Protein AF-A0A6L2P7Q1-F1 (afdb_monomer_lite)

Secondary structure (DSSP, 8-state):
---HHHHHHHHHTTS-HHHHHHHHHHHHHH-HHHHHHHHHHTSHHHHHHHHHHHH-HHHHHHHHHHHHTT--HHHHHHHHHHHHT--PPPPPP----S-HHHHHHHHHHTTS-HHHHHHHHHHHHHH-HHHHHHHHHHTSHHHHHHHHHHHH-HHHHHHHHHHHT-

InterPro domains:
  IPR010629 Insect allergen-related [PF06757] (3-165)
  IPR010629 Insect allergen-related [PTHR21163] (2-165)

Structure (mmCIF, N/CA/C/O backbone):
data_AF-A0A6L2P7Q1-F1
#
_entry.id   AF-A0A6L2P7Q1-F1
#
loop_
_atom_site.group_PDB
_atom_site.id
_atom_site.type_symbol
_atom_site.label_atom_id
_atom_site.label_alt_id
_atom_site.label_comp_id
_atom_site.label_asym_id
_atom_site.label_entity_id
_atom_site.label_seq_id
_atom_site.pdbx_PDB_ins_code
_atom_site.Cartn_x
_atom_site.Cartn_y
_atom_site.Cartn_z
_atom_site.occupancy
_atom_site.B_iso_or_equiv
_atom_site.auth_seq_id
_atom_site.auth_comp_id
_atom_site.auth_asym_id
_atom_site.auth_atom_id
_atom_site.pdbx_PDB_model_num
ATOM 1 N N . THR A 1 1 ? 12.959 6.463 -22.348 1.00 60.72 1 THR A N 1
ATOM 2 C CA . THR A 1 1 ? 13.265 5.476 -21.293 1.00 60.72 1 THR A CA 1
ATOM 3 C C . THR A 1 1 ? 11.996 5.333 -20.479 1.00 60.72 1 THR A C 1
ATOM 5 O O . THR A 1 1 ? 11.422 6.376 -20.196 1.00 60.72 1 THR A O 1
ATOM 8 N N . ARG A 1 2 ? 11.478 4.118 -20.237 1.00 77.62 2 ARG A N 1
ATOM 9 C CA . ARG A 1 2 ? 10.328 3.936 -19.325 1.00 77.62 2 ARG A CA 1
ATOM 10 C C . ARG A 1 2 ? 10.815 4.156 -17.898 1.00 77.62 2 ARG A C 1
ATOM 12 O O . ARG A 1 2 ? 11.912 3.707 -17.592 1.00 77.62 2 ARG A O 1
ATOM 19 N N . SER A 1 3 ? 10.006 4.837 -17.103 1.00 90.56 3 SER A N 1
ATOM 20 C CA . SER A 1 3 ? 10.212 5.076 -15.674 1.00 90.56 3 SER A CA 1
ATOM 21 C C . SER A 1 3 ? 9.373 4.118 -14.827 1.00 90.56 3 SER A C 1
ATOM 23 O O . SER A 1 3 ? 8.434 3.488 -15.330 1.00 90.56 3 SER A O 1
ATOM 25 N N . LEU A 1 4 ? 9.628 4.073 -13.519 1.00 92.31 4 LEU A N 1
ATOM 26 C CA . LEU A 1 4 ? 8.780 3.328 -12.589 1.00 92.31 4 LEU A CA 1
ATOM 27 C C . LEU A 1 4 ? 7.336 3.861 -12.562 1.00 92.31 4 LEU A C 1
ATOM 29 O O . LEU A 1 4 ? 6.398 3.087 -12.375 1.00 92.31 4 LEU A O 1
ATOM 33 N N . GLN A 1 5 ? 7.137 5.158 -12.822 1.00 92.38 5 GLN A N 1
ATOM 34 C CA . GLN A 1 5 ? 5.803 5.749 -12.957 1.00 92.38 5 GLN A CA 1
ATOM 35 C C . GLN A 1 5 ? 5.039 5.182 -14.156 1.00 92.38 5 GLN A C 1
ATOM 37 O O . GLN A 1 5 ? 3.842 4.922 -14.047 1.00 92.38 5 GLN A O 1
ATOM 42 N N . ASP A 1 6 ? 5.711 4.943 -15.285 1.00 93.38 6 ASP A N 1
ATOM 43 C CA . ASP A 1 6 ? 5.072 4.304 -16.437 1.00 93.38 6 ASP A CA 1
ATOM 44 C C . ASP A 1 6 ? 4.644 2.877 -16.088 1.00 93.38 6 ASP A C 1
ATOM 46 O O . ASP A 1 6 ? 3.574 2.425 -16.491 1.00 93.38 6 ASP A O 1
ATOM 50 N N . ASP A 1 7 ? 5.470 2.143 -15.338 1.00 94.69 7 ASP A N 1
ATOM 51 C CA . ASP A 1 7 ? 5.131 0.791 -14.890 1.00 94.69 7 ASP A CA 1
ATOM 52 C C . ASP A 1 7 ? 3.948 0.784 -13.928 1.00 94.69 7 ASP A C 1
ATOM 54 O O . ASP A 1 7 ? 3.036 -0.016 -14.127 1.00 94.69 7 ASP A O 1
ATOM 58 N N . LEU A 1 8 ? 3.894 1.715 -12.973 1.00 92.12 8 LEU A N 1
ATOM 59 C CA . LEU A 1 8 ? 2.729 1.907 -12.111 1.00 92.12 8 LEU A CA 1
ATOM 60 C C . LEU A 1 8 ? 1.464 2.226 -12.923 1.00 92.12 8 LEU A C 1
ATOM 62 O O . LEU A 1 8 ? 0.408 1.650 -12.663 1.00 92.12 8 LEU A O 1
ATOM 66 N N . ASN A 1 9 ? 1.570 3.092 -13.934 1.00 92.31 9 ASN A N 1
ATOM 67 C CA . ASN A 1 9 ? 0.450 3.442 -14.807 1.00 92.31 9 ASN A CA 1
ATOM 68 C C . ASN A 1 9 ? -0.088 2.223 -15.574 1.00 92.31 9 ASN A C 1
ATOM 70 O O . ASN A 1 9 ? -1.302 2.081 -15.702 1.00 92.31 9 ASN A O 1
ATOM 74 N N . ASP A 1 10 ? 0.783 1.321 -16.041 1.00 95.62 10 ASP A N 1
ATOM 75 C CA . ASP A 1 10 ? 0.355 0.081 -16.700 1.00 95.62 10 ASP A CA 1
ATOM 76 C C . ASP A 1 10 ? -0.454 -0.823 -15.745 1.00 95.62 10 ASP A C 1
ATOM 78 O O . ASP A 1 10 ? -1.435 -1.428 -16.173 1.00 95.62 10 ASP A O 1
ATOM 82 N N . PHE A 1 11 ? -0.087 -0.905 -14.457 1.00 94.69 11 PHE A N 1
ATOM 83 C CA . PHE A 1 11 ? -0.877 -1.647 -13.462 1.00 94.69 11 PHE A CA 1
ATOM 84 C C . PHE A 1 11 ? -2.216 -0.964 -13.180 1.00 94.69 11 PHE A C 1
ATOM 86 O O . PHE A 1 11 ? -3.251 -1.629 -13.166 1.00 94.69 11 PHE A O 1
ATOM 93 N N . LEU A 1 12 ? -2.216 0.359 -12.994 1.00 90.94 12 LEU A N 1
ATOM 94 C CA . LEU A 1 12 ? -3.441 1.131 -12.763 1.00 90.94 12 LEU A CA 1
ATOM 95 C C . LEU A 1 12 ? -4.419 1.029 -13.938 1.00 90.94 12 LEU A C 1
ATOM 97 O O . LEU A 1 12 ? -5.622 1.015 -13.713 1.00 90.94 12 LEU A O 1
ATOM 101 N N . ALA A 1 13 ? -3.921 0.891 -15.169 1.00 94.62 13 ALA A N 1
ATOM 102 C CA . ALA A 1 13 ? -4.755 0.681 -16.349 1.00 94.62 13 ALA A CA 1
ATOM 103 C C . ALA A 1 13 ? -5.499 -0.669 -16.350 1.00 94.62 13 ALA A C 1
ATOM 105 O O . ALA A 1 13 ? -6.516 -0.794 -17.032 1.00 94.62 13 ALA A O 1
ATOM 106 N N . LEU A 1 14 ? -5.013 -1.672 -15.608 1.00 95.69 14 LEU A N 1
ATOM 107 C CA . LEU A 1 14 ? -5.698 -2.958 -15.428 1.00 95.69 14 LEU A CA 1
ATOM 108 C C . LEU A 1 14 ? -6.680 -2.940 -14.253 1.00 95.69 14 LEU A C 1
ATOM 110 O O . LEU A 1 14 ? -7.670 -3.667 -14.263 1.00 95.69 14 LEU A O 1
ATOM 114 N N . VAL A 1 15 ? -6.412 -2.138 -13.222 1.00 93.62 15 VAL A N 1
ATOM 115 C CA . VAL A 1 15 ? -7.266 -2.073 -12.034 1.00 93.62 15 VAL A CA 1
ATOM 116 C C . VAL A 1 15 ? -8.548 -1.299 -12.368 1.00 93.62 15 VAL A C 1
ATOM 118 O O . VAL A 1 15 ? -8.467 -0.137 -12.760 1.00 93.62 15 VAL A O 1
ATOM 121 N N . PRO A 1 16 ? -9.751 -1.869 -12.160 1.00 92.81 16 PRO A N 1
ATOM 122 C CA . PRO A 1 16 ? -10.998 -1.125 -12.310 1.00 92.81 16 PRO A CA 1
ATOM 123 C C . PRO A 1 16 ? -11.198 -0.181 -11.114 1.00 92.81 16 PRO A C 1
ATOM 125 O O . PRO A 1 16 ? -11.988 -0.455 -10.210 1.00 92.81 16 PRO A O 1
ATOM 128 N N . THR A 1 17 ? -10.457 0.931 -11.092 1.00 88.00 17 THR A N 1
ATOM 129 C CA . THR A 1 17 ? -10.359 1.860 -9.953 1.00 88.00 17 THR A CA 1
ATOM 130 C C . THR A 1 17 ? -11.711 2.386 -9.494 1.00 88.00 17 THR A C 1
ATOM 132 O O . THR A 1 17 ? -11.972 2.410 -8.295 1.00 88.00 17 THR A O 1
ATOM 135 N N . ASP A 1 18 ? -12.594 2.735 -10.432 1.00 85.81 18 ASP A N 1
ATOM 136 C CA . ASP A 1 18 ? -13.941 3.219 -10.114 1.00 85.81 18 ASP A CA 1
ATOM 137 C C . ASP A 1 18 ? -14.739 2.155 -9.361 1.00 85.81 18 ASP A C 1
ATOM 139 O O . ASP A 1 18 ? -15.402 2.449 -8.369 1.00 85.81 18 ASP A O 1
ATOM 143 N N . ARG A 1 19 ? -14.620 0.890 -9.779 1.00 88.62 19 ARG A N 1
ATOM 144 C CA . ARG A 1 19 ? -15.335 -0.211 -9.139 1.00 88.62 19 ARG A CA 1
ATOM 145 C C . ARG A 1 19 ? -14.771 -0.533 -7.760 1.00 88.62 19 ARG A C 1
ATOM 147 O O . ARG A 1 19 ? -15.542 -0.781 -6.840 1.00 88.62 19 ARG A O 1
ATOM 154 N N . VAL A 1 20 ? -13.447 -0.518 -7.613 1.00 90.19 20 VAL A N 1
ATOM 155 C CA . VAL A 1 20 ? -12.782 -0.699 -6.313 1.00 90.19 20 VAL A CA 1
ATOM 156 C C . VAL A 1 20 ? -13.210 0.401 -5.341 1.00 90.19 20 VAL A C 1
ATOM 158 O O . VAL A 1 20 ? -13.560 0.106 -4.200 1.00 90.19 20 VAL A O 1
ATOM 161 N N . LEU A 1 21 ? -13.244 1.655 -5.801 1.00 86.44 21 LEU A N 1
ATOM 162 C CA . LEU A 1 21 ? -13.676 2.791 -4.992 1.00 86.44 21 LEU A CA 1
ATOM 163 C C . LEU A 1 21 ? -15.153 2.683 -4.599 1.00 86.44 21 LEU A C 1
ATOM 165 O O . LEU A 1 21 ? -15.489 2.921 -3.443 1.00 86.44 21 LEU A O 1
ATOM 169 N N . GLU A 1 22 ? -16.030 2.292 -5.527 1.00 87.94 22 GLU A N 1
ATOM 170 C CA . GLU A 1 22 ? -17.443 2.048 -5.225 1.00 87.94 22 GLU A CA 1
ATOM 171 C C . GLU A 1 22 ? -17.615 1.011 -4.110 1.00 87.94 22 GLU A C 1
ATOM 173 O O . GLU A 1 22 ? -18.355 1.266 -3.161 1.00 87.94 22 GLU A O 1
ATOM 178 N N . ILE A 1 23 ? -16.921 -0.130 -4.199 1.00 90.88 23 ILE A N 1
ATOM 179 C CA . ILE A 1 23 ? -16.975 -1.188 -3.179 1.00 90.88 23 ILE A CA 1
ATOM 180 C C . ILE A 1 23 ? -16.483 -0.643 -1.834 1.00 90.88 23 ILE A C 1
ATOM 182 O O . ILE A 1 23 ? -17.180 -0.768 -0.830 1.00 90.88 23 ILE A O 1
ATOM 186 N N . ALA A 1 24 ? -15.321 0.014 -1.808 1.00 89.00 24 ALA A N 1
ATOM 187 C CA . ALA A 1 24 ? -14.759 0.564 -0.577 1.00 89.00 24 ALA A CA 1
ATOM 188 C C . ALA A 1 24 ? -15.698 1.577 0.104 1.00 89.00 24 ALA A C 1
ATOM 190 O O . ALA A 1 24 ? -15.863 1.535 1.323 1.00 89.00 24 ALA A O 1
ATOM 191 N N . LEU A 1 25 ? -16.349 2.454 -0.669 1.00 86.50 25 LEU A N 1
ATOM 192 C CA . LEU A 1 25 ? -17.298 3.440 -0.145 1.00 86.50 25 LEU A CA 1
ATOM 193 C C . LEU A 1 25 ? -18.599 2.805 0.363 1.00 86.50 25 LEU A C 1
ATOM 195 O O . LEU A 1 25 ? -19.150 3.279 1.359 1.00 86.50 25 LEU A O 1
ATOM 199 N N . ASP A 1 26 ? -19.074 1.735 -0.278 1.00 88.94 26 ASP A N 1
ATOM 200 C CA . ASP A 1 26 ? -20.241 0.974 0.182 1.00 88.94 26 ASP A CA 1
ATOM 201 C C . ASP A 1 26 ? -19.973 0.340 1.555 1.00 88.94 26 ASP A C 1
ATOM 203 O O . ASP A 1 26 ? -20.719 0.569 2.508 1.00 88.94 26 ASP A O 1
ATOM 207 N N . TYR A 1 27 ? -18.841 -0.357 1.702 1.00 91.69 27 TYR A N 1
ATOM 208 C CA . TYR A 1 27 ? -18.407 -0.919 2.985 1.00 91.69 27 TYR A CA 1
ATOM 209 C C . TYR A 1 27 ? -18.190 0.158 4.052 1.00 91.69 27 TYR A C 1
ATOM 211 O O . TYR A 1 27 ? -18.677 0.017 5.171 1.00 91.69 27 TYR A O 1
ATOM 219 N N . LEU A 1 28 ? -17.525 1.266 3.716 1.00 88.00 28 LEU A N 1
ATOM 220 C CA . LEU A 1 28 ? -17.316 2.375 4.650 1.00 88.00 28 LEU A CA 1
ATOM 221 C C . LEU A 1 28 ? -18.640 2.969 5.157 1.00 88.00 28 LEU A C 1
ATOM 223 O O . LEU A 1 28 ? -18.748 3.367 6.316 1.00 88.00 28 LEU A O 1
ATOM 227 N N . SER A 1 29 ? -19.662 3.024 4.307 1.00 85.75 29 SER A N 1
ATOM 228 C CA . SER A 1 29 ? -20.949 3.636 4.650 1.00 85.75 29 SER A CA 1
ATOM 229 C C . SER A 1 29 ? -21.878 2.690 5.404 1.00 85.75 29 SER A C 1
ATOM 231 O O . SER A 1 29 ? -22.645 3.136 6.258 1.00 85.75 29 SER A O 1
ATOM 233 N N . ASN A 1 30 ? -21.805 1.392 5.103 1.00 87.31 30 ASN A N 1
ATOM 234 C CA . ASN A 1 30 ? -22.835 0.424 5.481 1.00 87.31 30 ASN A CA 1
ATOM 235 C C . ASN A 1 30 ? -22.328 -0.725 6.369 1.00 87.31 30 ASN A C 1
ATOM 237 O O . ASN A 1 30 ? -23.143 -1.515 6.856 1.00 87.31 30 ASN A O 1
ATOM 241 N N . ASP A 1 31 ? -21.018 -0.835 6.604 1.00 91.12 31 ASP A N 1
ATOM 242 C CA . ASP A 1 31 ? -20.420 -1.897 7.411 1.00 91.12 31 ASP A CA 1
ATOM 243 C C . ASP A 1 31 ? -19.744 -1.359 8.681 1.00 91.12 31 ASP A C 1
ATOM 245 O O . ASP A 1 31 ? -18.766 -0.611 8.644 1.00 91.12 31 ASP A O 1
ATOM 249 N N . LYS A 1 32 ? -20.275 -1.771 9.837 1.00 90.69 32 LYS A N 1
ATOM 250 C CA . LYS A 1 32 ? -19.814 -1.302 11.148 1.00 90.69 32 LYS A CA 1
ATOM 251 C C . LYS A 1 32 ? -18.369 -1.706 11.443 1.00 90.69 32 LYS A C 1
ATOM 253 O O . LYS A 1 32 ? -17.641 -0.933 12.056 1.00 90.69 32 LYS A O 1
ATOM 258 N N . GLU A 1 33 ? -17.949 -2.899 11.035 1.00 91.81 33 GLU A N 1
ATOM 259 C CA . GLU A 1 33 ? -16.587 -3.362 11.298 1.00 91.81 33 GLU A CA 1
ATOM 260 C C . GLU A 1 33 ? -15.572 -2.565 10.474 1.00 91.81 33 GLU A C 1
ATOM 262 O O . GLU A 1 33 ? -14.526 -2.174 10.991 1.00 91.81 33 GLU A O 1
ATOM 267 N N . VAL A 1 34 ? -15.909 -2.246 9.222 1.00 90.69 34 VAL A N 1
ATOM 268 C CA . VAL A 1 34 ? -15.073 -1.385 8.374 1.00 90.69 34 VAL A CA 1
ATOM 269 C C . VAL A 1 34 ? -15.003 0.038 8.932 1.00 90.69 34 VAL A C 1
ATOM 271 O O . VAL A 1 34 ? -13.926 0.630 8.965 1.00 90.69 34 VAL A O 1
ATOM 274 N N . GLN A 1 35 ? -16.110 0.578 9.445 1.00 88.69 35 GLN A N 1
ATOM 275 C CA . GLN A 1 35 ? -16.117 1.881 10.122 1.00 88.69 35 GLN A CA 1
ATOM 276 C C . GLN A 1 35 ? -15.222 1.894 11.367 1.00 88.69 35 GLN A C 1
ATOM 278 O O . GLN A 1 35 ? -14.425 2.814 11.545 1.00 88.69 35 GLN A O 1
ATOM 283 N N . GLU A 1 36 ? -15.317 0.869 12.217 1.00 89.88 36 GLU A N 1
ATOM 284 C CA . GLU A 1 36 ? -14.454 0.715 13.395 1.00 89.88 36 GLU A CA 1
ATOM 285 C C . GLU A 1 36 ? -12.974 0.615 13.001 1.00 89.88 36 GLU A C 1
ATOM 287 O O . GLU A 1 36 ? -12.118 1.214 13.655 1.00 89.88 36 GLU A O 1
ATOM 292 N N . PHE A 1 37 ? -12.666 -0.079 11.904 1.00 89.12 37 PHE A N 1
ATOM 293 C CA . PHE A 1 37 ? -11.311 -0.156 11.369 1.00 89.12 37 PHE A CA 1
ATOM 294 C C . PHE A 1 37 ? -10.797 1.203 10.875 1.00 89.12 37 PHE A C 1
ATOM 296 O O . PHE A 1 37 ? -9.659 1.568 11.172 1.00 89.12 37 PHE A O 1
ATOM 303 N N . VAL A 1 38 ? -11.635 1.993 10.196 1.00 87.25 38 VAL A N 1
ATOM 304 C CA . VAL A 1 38 ? -11.273 3.359 9.778 1.00 87.25 38 VAL A CA 1
ATOM 305 C C . VAL A 1 38 ? -11.038 4.283 10.979 1.00 87.25 38 VAL A C 1
ATOM 307 O O . VAL A 1 38 ? -10.110 5.089 10.967 1.00 87.25 38 VAL A O 1
ATOM 310 N N . ILE A 1 39 ? -11.802 4.132 12.061 1.00 87.88 39 ILE A N 1
ATOM 311 C CA . ILE A 1 39 ? -11.534 4.853 13.315 1.00 87.88 39 ILE A CA 1
ATOM 312 C C . ILE A 1 39 ? -10.191 4.409 13.916 1.00 87.88 39 ILE A C 1
ATOM 314 O O . ILE A 1 39 ? -9.411 5.240 14.384 1.00 87.88 39 ILE A O 1
ATOM 318 N N . TYR A 1 40 ? -9.887 3.109 13.890 1.00 88.94 40 TYR A N 1
ATOM 319 C CA . TYR A 1 40 ? -8.630 2.581 14.417 1.00 88.94 40 TYR A CA 1
ATOM 320 C C . TYR A 1 40 ? -7.402 3.133 13.676 1.00 88.94 40 TYR A C 1
ATOM 322 O O . TYR A 1 40 ? -6.448 3.559 14.328 1.00 88.94 40 TYR A O 1
ATOM 330 N N . ILE A 1 41 ? -7.409 3.189 12.341 1.00 86.88 41 ILE A N 1
ATOM 331 C CA . ILE A 1 41 ? -6.273 3.729 11.564 1.00 86.88 41 ILE A CA 1
ATOM 332 C C . ILE A 1 41 ? -6.064 5.239 11.772 1.00 86.88 41 ILE A C 1
ATOM 334 O O . ILE A 1 41 ? -4.973 5.747 11.530 1.00 86.88 41 ILE A O 1
ATOM 338 N N . GLN A 1 42 ? -7.076 5.959 12.263 1.00 85.56 42 GLN A N 1
ATOM 339 C CA . GLN A 1 42 ? -6.966 7.365 12.670 1.00 85.56 42 GLN A CA 1
ATOM 340 C C . GLN A 1 42 ? -6.508 7.539 14.131 1.00 85.56 42 GLN A C 1
ATOM 342 O O . GLN A 1 42 ? -6.283 8.663 14.579 1.00 85.56 42 GLN A O 1
ATOM 347 N N . SER A 1 43 ? -6.394 6.454 14.900 1.00 89.94 43 SER A N 1
ATOM 348 C CA . SER A 1 43 ? -6.053 6.514 16.323 1.00 89.94 43 SER A CA 1
ATOM 349 C C . SER A 1 43 ? -4.572 6.821 16.568 1.00 89.94 43 SER A C 1
ATOM 351 O O . SER A 1 43 ? -3.700 6.487 15.765 1.00 89.94 43 SER A O 1
ATOM 353 N N . GLU A 1 44 ? -4.261 7.368 17.748 1.00 90.19 44 GLU A N 1
ATOM 354 C CA . GLU A 1 44 ? -2.874 7.578 18.198 1.00 90.19 44 GLU A CA 1
ATOM 355 C C . GLU A 1 44 ? -2.052 6.280 18.232 1.00 90.19 44 GLU A C 1
ATOM 357 O O . GLU A 1 44 ? -0.836 6.306 18.040 1.00 90.19 44 GLU A O 1
ATOM 362 N N . GLU A 1 45 ? -2.702 5.131 18.443 1.00 90.06 45 GLU A N 1
ATOM 363 C CA . GLU A 1 45 ? -2.032 3.833 18.403 1.00 90.06 45 GLU A CA 1
ATOM 364 C C . GLU A 1 45 ? -1.505 3.520 16.998 1.00 90.06 45 GLU A C 1
ATOM 366 O O . GLU A 1 45 ? -0.329 3.180 16.844 1.00 90.06 45 GLU A O 1
ATOM 371 N N . PHE A 1 46 ? -2.335 3.693 15.968 1.00 90.56 46 PHE A N 1
ATOM 372 C CA . PHE A 1 46 ? -1.904 3.489 14.587 1.00 90.56 46 PHE A CA 1
ATOM 373 C C . PHE A 1 46 ? -0.904 4.559 14.137 1.00 90.56 46 PHE A C 1
ATOM 375 O O . PHE A 1 46 ? 0.104 4.242 13.503 1.00 90.56 46 PHE A O 1
ATOM 382 N N . LEU A 1 47 ? -1.111 5.820 14.530 1.00 89.00 47 LEU A N 1
ATOM 383 C CA . LEU A 1 47 ? -0.168 6.901 14.235 1.00 89.00 47 LEU A CA 1
ATOM 384 C C . LEU A 1 47 ? 1.217 6.639 14.837 1.00 89.00 47 LEU A C 1
ATOM 386 O O . LEU A 1 47 ? 2.224 7.000 14.228 1.00 89.00 47 LEU A O 1
ATOM 390 N N . LYS A 1 48 ? 1.305 5.969 15.991 1.00 91.31 48 LYS A N 1
ATOM 391 C CA . LYS A 1 48 ? 2.587 5.540 16.560 1.00 91.31 48 LYS A CA 1
ATOM 392 C C . LYS A 1 48 ? 3.288 4.499 15.685 1.00 91.31 48 LYS A C 1
ATOM 394 O O . LYS A 1 48 ? 4.501 4.609 15.494 1.00 91.31 48 LYS A O 1
ATOM 399 N N . ILE A 1 49 ? 2.555 3.527 15.131 1.00 92.62 49 ILE A N 1
ATOM 400 C CA . ILE A 1 49 ? 3.103 2.564 14.156 1.00 92.62 49 ILE A CA 1
ATOM 401 C C . ILE A 1 49 ? 3.656 3.322 12.947 1.00 92.62 49 ILE A C 1
ATOM 403 O O . ILE A 1 49 ? 4.824 3.152 12.600 1.00 92.62 49 ILE A O 1
ATOM 407 N N . HIS A 1 50 ? 2.838 4.200 12.359 1.00 89.06 50 HIS A N 1
ATOM 408 C CA . HIS A 1 50 ? 3.202 4.987 11.184 1.00 89.06 50 HIS A CA 1
ATOM 409 C C . HIS A 1 50 ? 4.473 5.815 11.412 1.00 89.06 50 HIS A C 1
ATOM 411 O O . HIS A 1 50 ? 5.438 5.653 10.670 1.00 89.06 50 HIS A O 1
ATOM 417 N N . ARG A 1 51 ? 4.520 6.622 12.482 1.00 90.81 51 ARG A N 1
ATOM 418 C CA . ARG A 1 51 ? 5.686 7.463 12.806 1.00 90.81 51 ARG A CA 1
ATOM 419 C C . ARG A 1 51 ? 6.945 6.641 13.049 1.00 90.81 51 ARG A C 1
ATOM 421 O O . ARG A 1 51 ? 8.019 7.029 12.609 1.00 90.81 51 ARG A O 1
ATOM 428 N N . THR A 1 52 ? 6.819 5.492 13.716 1.00 91.44 52 THR A N 1
ATOM 429 C CA . THR A 1 52 ? 7.979 4.633 13.988 1.00 91.44 52 THR A CA 1
ATOM 430 C C . THR A 1 52 ? 8.593 4.100 12.698 1.00 91.44 52 THR A C 1
ATOM 432 O O . THR A 1 52 ? 9.812 4.090 12.574 1.00 91.44 52 THR A O 1
ATOM 435 N N . VAL A 1 53 ? 7.765 3.687 11.732 1.00 89.88 53 VAL A N 1
ATOM 436 C CA . VAL A 1 53 ? 8.237 3.243 10.412 1.00 89.88 53 VAL A CA 1
ATOM 437 C C . VAL A 1 53 ? 8.793 4.416 9.608 1.00 89.88 53 VAL A C 1
ATOM 439 O O . VAL A 1 53 ? 9.872 4.294 9.034 1.00 89.88 53 VAL A O 1
ATOM 442 N N . GLU A 1 54 ? 8.094 5.552 9.598 1.00 89.19 54 GLU A N 1
ATOM 443 C CA . GLU A 1 54 ? 8.514 6.755 8.875 1.00 89.19 54 GLU A CA 1
ATOM 444 C C . GLU A 1 54 ? 9.877 7.268 9.353 1.00 89.19 54 GLU A C 1
ATOM 446 O O . GLU A 1 54 ? 10.683 7.747 8.553 1.00 89.19 54 GLU A O 1
ATOM 451 N N . ASP A 1 55 ? 10.175 7.132 10.647 1.00 93.81 55 ASP A N 1
ATOM 452 C CA . ASP A 1 55 ? 11.422 7.621 11.217 1.00 93.81 55 ASP A CA 1
ATOM 453 C C . ASP A 1 55 ? 12.660 6.806 10.832 1.00 93.81 55 ASP A C 1
ATOM 455 O O . ASP A 1 55 ? 13.773 7.350 10.891 1.00 93.81 55 ASP A O 1
ATOM 459 N N . LEU A 1 56 ? 12.483 5.566 10.364 1.00 92.56 56 LEU A N 1
ATOM 460 C CA . LEU A 1 56 ? 13.574 4.688 9.948 1.00 92.56 56 LEU A CA 1
ATOM 461 C C . LEU A 1 56 ? 14.359 5.278 8.778 1.00 92.56 56 LEU A C 1
ATOM 463 O O . LEU A 1 56 ? 13.808 5.794 7.802 1.00 92.56 56 LEU A O 1
ATOM 467 N N . LYS A 1 57 ? 15.686 5.158 8.861 1.00 95.06 57 LYS A N 1
ATOM 468 C CA . LYS A 1 57 ? 16.580 5.595 7.786 1.00 95.06 57 LYS A CA 1
ATOM 469 C C . LYS A 1 57 ? 16.297 4.803 6.510 1.00 95.06 57 LYS A C 1
ATOM 471 O O . LYS A 1 57 ? 16.162 5.399 5.451 1.00 95.06 57 LYS A O 1
ATOM 476 N N . GLU A 1 58 ? 16.133 3.495 6.645 1.00 93.88 58 GLU A N 1
ATOM 477 C CA . GLU A 1 58 ? 15.852 2.548 5.573 1.00 93.88 58 GLU A CA 1
ATOM 478 C C . GLU A 1 58 ? 14.541 2.885 4.858 1.00 93.88 58 GLU A C 1
ATOM 480 O O . GLU A 1 58 ? 14.485 2.854 3.632 1.00 93.88 58 GLU A O 1
ATOM 485 N N . TYR A 1 59 ? 13.505 3.289 5.603 1.00 92.50 59 TYR A N 1
ATOM 486 C CA . TYR A 1 59 ? 12.245 3.747 5.016 1.00 92.50 59 TYR A CA 1
ATOM 487 C C . TYR A 1 59 ? 12.433 5.039 4.215 1.00 92.50 59 TYR A C 1
ATOM 489 O O . TYR A 1 59 ? 12.020 5.122 3.059 1.00 92.50 59 TYR A O 1
ATOM 497 N N . LYS A 1 60 ? 13.105 6.040 4.796 1.00 93.12 60 LYS A N 1
ATOM 498 C CA . LYS A 1 60 ? 13.388 7.319 4.121 1.00 93.12 60 LYS A CA 1
ATOM 499 C C . LYS A 1 60 ? 14.232 7.127 2.859 1.00 93.12 60 LYS A C 1
ATOM 501 O O . LYS A 1 60 ? 14.007 7.814 1.862 1.00 93.12 60 LYS A O 1
ATOM 506 N N . ASP A 1 61 ? 15.193 6.211 2.893 1.00 94.06 61 ASP A N 1
ATOM 507 C CA . ASP A 1 61 ? 16.033 5.881 1.744 1.00 94.06 61 ASP A CA 1
ATOM 508 C C . ASP A 1 61 ? 15.234 5.124 0.670 1.00 94.06 61 ASP A C 1
ATOM 510 O O . ASP A 1 61 ? 15.351 5.447 -0.511 1.00 94.06 61 ASP A O 1
ATOM 514 N N . PHE A 1 62 ? 14.335 4.216 1.060 1.00 93.81 62 PHE A N 1
ATOM 515 C CA . PHE A 1 62 ? 13.428 3.531 0.135 1.00 93.81 62 PHE A CA 1
ATOM 516 C C . PHE A 1 62 ? 12.438 4.490 -0.551 1.00 93.81 62 PHE A C 1
ATOM 518 O O . PHE A 1 62 ? 12.272 4.444 -1.771 1.00 93.81 62 PHE A O 1
ATOM 525 N N . VAL A 1 63 ? 11.825 5.414 0.198 1.00 91.25 63 VAL A N 1
ATOM 526 C CA . VAL A 1 63 ? 10.939 6.456 -0.359 1.00 91.25 63 VAL A CA 1
ATOM 527 C C . VAL A 1 63 ? 11.688 7.356 -1.342 1.00 91.25 63 VAL A C 1
ATOM 529 O O . VAL A 1 63 ? 11.151 7.706 -2.395 1.00 91.25 63 VAL A O 1
ATOM 532 N N . ARG A 1 64 ? 12.935 7.726 -1.023 1.00 92.75 64 ARG A N 1
ATOM 533 C CA . ARG A 1 64 ? 13.777 8.524 -1.922 1.00 92.75 64 ARG A CA 1
ATOM 534 C C . ARG A 1 64 ? 14.095 7.770 -3.206 1.00 92.75 64 ARG A C 1
ATOM 536 O O . ARG A 1 64 ? 13.926 8.339 -4.275 1.00 92.75 64 ARG A O 1
ATOM 543 N N . PHE A 1 65 ? 14.476 6.501 -3.097 1.00 93.19 65 PHE A N 1
ATOM 544 C CA . PHE A 1 65 ? 14.739 5.631 -4.240 1.00 93.19 65 PHE A CA 1
ATOM 545 C C . PHE A 1 65 ? 13.537 5.560 -5.197 1.00 93.19 65 PHE A C 1
ATOM 547 O O . PHE A 1 65 ? 13.700 5.738 -6.399 1.00 93.19 65 PHE A O 1
ATOM 554 N N . ILE A 1 66 ? 12.317 5.379 -4.680 1.00 92.06 66 ILE A N 1
ATOM 555 C CA . ILE A 1 66 ? 11.103 5.355 -5.515 1.00 92.06 66 ILE A CA 1
ATOM 556 C C . ILE A 1 66 ? 10.864 6.712 -6.205 1.00 92.06 66 ILE A C 1
ATOM 558 O O . ILE A 1 66 ? 10.536 6.747 -7.392 1.00 92.06 66 ILE A O 1
ATOM 562 N N . ASN A 1 67 ? 11.068 7.821 -5.486 1.00 90.31 67 ASN A N 1
ATOM 563 C CA . ASN A 1 67 ? 10.977 9.172 -6.053 1.00 90.31 67 ASN A CA 1
ATOM 564 C C . ASN A 1 67 ? 12.006 9.419 -7.163 1.00 90.31 67 ASN A C 1
ATOM 566 O O . ASN A 1 67 ? 11.671 9.993 -8.197 1.00 90.31 67 ASN A O 1
ATOM 570 N N . GLU A 1 68 ? 13.247 8.967 -6.980 1.00 91.31 68 GLU A N 1
ATOM 571 C CA . GLU A 1 68 ? 14.312 9.070 -7.986 1.00 91.31 68 GLU A CA 1
ATOM 572 C C . GLU A 1 68 ? 13.985 8.276 -9.262 1.00 91.31 68 GLU A C 1
ATOM 574 O O . GLU A 1 68 ? 14.409 8.667 -10.348 1.00 91.31 68 GLU A O 1
ATOM 579 N N . LEU A 1 69 ? 13.165 7.224 -9.153 1.00 89.94 69 LEU A N 1
ATOM 580 C CA . LEU A 1 69 ? 12.626 6.464 -10.287 1.00 89.94 69 LEU A CA 1
ATOM 581 C C . LEU A 1 69 ? 11.339 7.064 -10.892 1.00 89.94 69 LEU A C 1
ATOM 583 O O . LEU A 1 69 ? 10.721 6.467 -11.778 1.00 89.94 69 LEU A O 1
ATOM 587 N N . GLY A 1 70 ? 10.944 8.261 -10.450 1.00 88.81 70 GLY A N 1
ATOM 588 C CA . GLY A 1 70 ? 9.898 9.076 -11.068 1.00 88.81 70 GLY A CA 1
ATOM 589 C C . GLY A 1 70 ? 8.502 8.936 -10.464 1.00 88.81 70 GLY A C 1
ATOM 590 O O . GLY A 1 70 ? 7.571 9.532 -11.000 1.00 88.81 70 GLY A O 1
ATOM 591 N N . VAL A 1 71 ? 8.335 8.183 -9.372 1.00 89.31 71 VAL A N 1
ATOM 592 C CA . VAL A 1 71 ? 7.043 8.043 -8.680 1.00 89.31 71 VAL A CA 1
ATOM 593 C C . VAL A 1 71 ? 6.960 9.028 -7.519 1.00 89.31 71 VAL A C 1
ATOM 595 O O . VAL A 1 71 ? 7.714 8.918 -6.555 1.00 89.31 71 VAL A O 1
ATOM 598 N N . ASP A 1 72 ? 5.993 9.945 -7.566 1.00 87.25 72 ASP A N 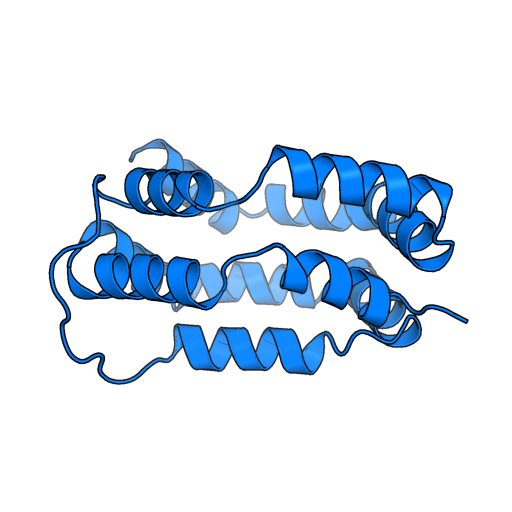1
ATOM 599 C CA . ASP A 1 72 ? 5.749 10.902 -6.481 1.00 87.25 72 ASP A CA 1
ATOM 600 C C . ASP A 1 72 ? 5.053 10.223 -5.288 1.00 87.25 72 ASP A C 1
ATOM 602 O O . ASP A 1 72 ? 3.827 10.233 -5.134 1.00 87.25 72 ASP A O 1
ATOM 606 N N . VAL A 1 73 ? 5.861 9.605 -4.425 1.00 82.81 73 VAL A N 1
ATOM 607 C CA . VAL A 1 73 ? 5.388 8.913 -3.215 1.00 82.81 73 VAL A CA 1
ATOM 608 C C . VAL A 1 73 ? 4.657 9.871 -2.273 1.00 82.81 73 VAL A C 1
ATOM 610 O O . VAL A 1 73 ? 3.699 9.473 -1.610 1.00 82.81 73 VAL A O 1
ATOM 613 N N . TYR A 1 74 ? 5.067 11.141 -2.225 1.00 79.00 74 TYR A N 1
ATOM 614 C CA . TYR A 1 74 ? 4.455 12.131 -1.341 1.00 79.00 74 TYR A CA 1
ATOM 615 C C . TYR A 1 74 ? 3.042 12.489 -1.804 1.00 79.00 74 TYR A C 1
ATOM 617 O O . TYR A 1 74 ? 2.132 12.563 -0.977 1.00 79.00 74 TYR A O 1
ATOM 625 N N . ALA A 1 75 ? 2.827 12.644 -3.112 1.00 80.50 75 ALA A N 1
ATOM 626 C CA . ALA A 1 75 ? 1.493 12.829 -3.675 1.00 80.50 75 ALA A CA 1
ATOM 627 C C . ALA A 1 75 ? 0.572 11.637 -3.365 1.00 80.50 75 ALA A C 1
ATOM 629 O O . ALA A 1 75 ? -0.581 11.842 -2.982 1.00 80.50 75 ALA A O 1
ATOM 630 N N . ILE A 1 76 ? 1.084 10.404 -3.458 1.00 78.81 76 ILE A N 1
ATOM 631 C CA . ILE A 1 76 ? 0.321 9.186 -3.136 1.00 78.81 76 ILE A CA 1
ATOM 632 C C . ILE A 1 76 ? -0.072 9.157 -1.652 1.00 78.81 76 ILE A C 1
ATOM 634 O O . ILE A 1 76 ? -1.247 8.968 -1.337 1.00 78.81 76 ILE A O 1
ATOM 638 N N . ILE A 1 77 ? 0.877 9.388 -0.737 1.00 75.94 77 ILE A N 1
ATOM 639 C CA . ILE A 1 77 ? 0.611 9.410 0.712 1.00 75.94 77 ILE A CA 1
ATOM 640 C C . ILE A 1 77 ? -0.423 10.489 1.058 1.00 75.94 77 ILE A C 1
ATOM 642 O O . ILE A 1 77 ? -1.383 10.218 1.779 1.00 75.94 77 ILE A O 1
ATOM 646 N N . ASN A 1 78 ? -0.280 11.694 0.502 1.00 75.56 78 ASN A N 1
ATOM 647 C CA . ASN A 1 78 ? -1.234 12.779 0.732 1.00 75.56 78 ASN A CA 1
ATOM 648 C C . ASN A 1 78 ? -2.637 12.427 0.231 1.00 75.56 78 ASN A C 1
ATOM 650 O O . ASN A 1 78 ? -3.619 12.712 0.915 1.00 75.56 78 ASN A O 1
ATOM 654 N N . LYS A 1 79 ? -2.749 11.745 -0.916 1.00 76.44 79 LYS A N 1
ATOM 655 C CA . LYS A 1 79 ? -4.043 11.290 -1.429 1.00 76.44 79 LYS A CA 1
ATOM 656 C C . LYS A 1 79 ? -4.704 10.270 -0.505 1.00 76.44 79 LYS A C 1
ATOM 658 O O . LYS A 1 79 ? -5.914 10.332 -0.298 1.00 76.44 79 LYS A O 1
ATOM 663 N N . ILE A 1 80 ? -3.922 9.362 0.076 1.00 74.06 80 ILE A N 1
ATOM 664 C CA . ILE A 1 80 ? -4.419 8.411 1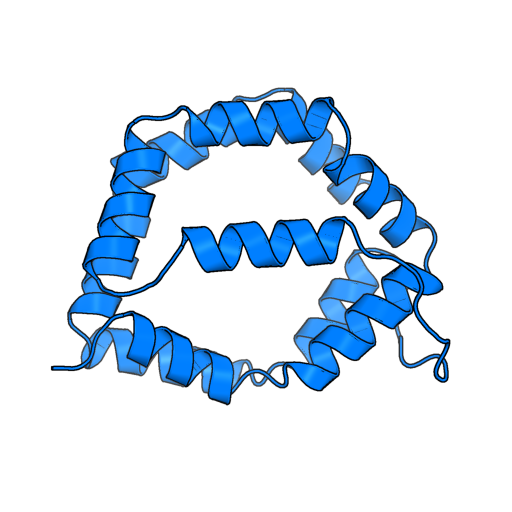.076 1.00 74.06 80 ILE A CA 1
ATOM 665 C C . ILE A 1 80 ? -4.917 9.165 2.314 1.00 74.06 80 ILE A C 1
ATOM 667 O O . ILE A 1 80 ? -6.007 8.868 2.787 1.00 74.06 80 ILE A O 1
ATOM 671 N N . HIS A 1 81 ? -4.196 10.179 2.800 1.00 70.50 81 HIS A N 1
ATOM 672 C CA . HIS A 1 81 ? -4.664 11.001 3.923 1.00 70.50 81 HIS A CA 1
ATOM 673 C C . HIS A 1 81 ? -5.974 11.743 3.622 1.00 70.50 81 HIS A C 1
ATOM 675 O O . HIS A 1 81 ? -6.848 11.785 4.485 1.00 70.50 81 HIS A O 1
ATOM 681 N N . GLU A 1 82 ? -6.151 12.277 2.409 1.00 73.94 82 GLU A N 1
ATOM 682 C CA . GLU A 1 82 ? -7.430 12.868 1.988 1.00 73.94 82 GLU A CA 1
ATOM 683 C C . GLU A 1 82 ? -8.568 11.838 2.035 1.00 73.94 82 GLU A C 1
ATOM 685 O O . GLU A 1 82 ? -9.643 12.142 2.546 1.00 73.94 82 GLU A O 1
ATOM 690 N N . ILE A 1 83 ? -8.321 10.619 1.536 1.00 68.69 83 ILE A N 1
ATOM 691 C CA . ILE A 1 83 ? -9.306 9.525 1.492 1.00 68.69 83 ILE A CA 1
ATOM 692 C C . ILE A 1 83 ? -9.628 8.988 2.898 1.00 68.69 83 ILE A C 1
ATOM 694 O O . ILE A 1 83 ? -10.763 8.641 3.215 1.00 68.69 83 ILE A O 1
ATOM 698 N N . LEU A 1 84 ? -8.638 8.924 3.776 1.00 67.88 84 LEU A N 1
ATOM 699 C CA . LEU A 1 84 ? -8.839 8.481 5.150 1.00 67.88 84 LEU A CA 1
ATOM 700 C C . LEU A 1 84 ? -9.409 9.591 6.044 1.00 67.88 84 LEU A C 1
ATOM 702 O O . LEU A 1 84 ? -9.791 9.301 7.170 1.00 67.88 84 LEU A O 1
ATOM 706 N N . GLY A 1 85 ? -9.512 10.833 5.555 1.00 62.94 85 GLY A N 1
ATOM 707 C CA . GLY A 1 85 ? -10.154 11.975 6.217 1.00 62.94 85 GLY A CA 1
ATOM 708 C C . GLY A 1 85 ? -11.492 12.398 5.592 1.00 62.94 85 GLY A C 1
ATOM 709 O O . GLY A 1 85 ? -11.865 13.567 5.702 1.00 62.94 85 GLY A O 1
ATOM 710 N N . LEU A 1 86 ? -12.187 11.500 4.880 1.00 56.41 86 LEU A N 1
ATOM 711 C CA . LEU A 1 86 ? -13.269 11.893 3.968 1.00 56.41 86 LEU A CA 1
ATOM 712 C C . LEU A 1 86 ? -14.574 12.398 4.638 1.00 56.41 86 LEU A C 1
ATOM 714 O O . LEU A 1 86 ? -15.089 11.759 5.557 1.00 56.41 86 LEU A O 1
ATOM 718 N N . PRO A 1 87 ? -15.163 13.496 4.106 1.00 44.56 87 PRO A N 1
ATOM 719 C CA . PRO A 1 87 ? -16.539 13.973 4.339 1.00 44.56 87 PRO A CA 1
ATOM 720 C C . PRO A 1 87 ? -17.570 13.308 3.366 1.00 44.56 87 PRO A C 1
ATOM 722 O O . PRO A 1 87 ? -17.183 12.429 2.596 1.00 44.56 87 PRO A O 1
ATOM 725 N N . PRO A 1 88 ? -18.891 13.623 3.419 1.00 43.16 88 PRO A N 1
ATOM 726 C CA . PRO A 1 88 ? -19.962 12.629 3.269 1.00 43.16 88 PRO A CA 1
ATOM 727 C C . PRO A 1 88 ? -20.158 12.057 1.858 1.00 43.16 88 PRO A C 1
ATOM 729 O O . PRO A 1 88 ? -20.203 12.776 0.862 1.00 43.16 88 PRO A O 1
ATOM 732 N N . PHE A 1 89 ? -20.372 10.742 1.829 1.00 50.69 89 PHE A N 1
ATOM 733 C CA . PHE A 1 89 ? -20.805 9.947 0.683 1.00 50.69 89 PHE A CA 1
ATOM 734 C C . PHE A 1 89 ? -22.331 10.007 0.499 1.00 50.69 89 PHE A C 1
ATOM 736 O O . PHE A 1 89 ? -23.081 10.010 1.477 1.00 50.69 89 PHE A O 1
ATOM 743 N N . GLU A 1 90 ? -22.797 10.008 -0.754 1.00 49.91 90 GLU A N 1
ATOM 744 C CA . GLU A 1 90 ? -24.214 9.837 -1.091 1.00 49.91 90 GLU A CA 1
ATOM 745 C C . GLU A 1 90 ? -24.506 8.362 -1.419 1.00 49.91 90 GLU A C 1
ATOM 747 O O . GLU A 1 90 ? -23.872 7.804 -2.319 1.00 49.91 90 GLU A O 1
ATOM 752 N N . PRO A 1 91 ? -25.467 7.714 -0.734 1.00 48.94 91 PRO A N 1
ATOM 753 C CA . PRO A 1 91 ? -25.693 6.285 -0.883 1.00 48.94 91 PRO A CA 1
ATOM 754 C C . PRO A 1 91 ? -26.149 5.920 -2.299 1.00 48.94 91 PRO A C 1
ATOM 756 O O . PRO A 1 91 ? -27.176 6.388 -2.796 1.00 48.94 91 PRO A O 1
ATOM 759 N N . LYS A 1 92 ? -25.409 5.002 -2.924 1.00 55.91 92 LYS A N 1
ATOM 760 C CA . LYS A 1 92 ? -25.896 4.170 -4.031 1.00 55.91 92 LYS A CA 1
ATOM 761 C C . LYS A 1 92 ? -26.283 2.791 -3.484 1.00 55.91 92 LYS A C 1
ATOM 763 O O . LYS A 1 92 ? -25.972 2.464 -2.347 1.00 55.91 92 LYS A O 1
ATOM 768 N N . LYS A 1 93 ? -27.036 2.025 -4.282 1.00 57.66 93 LYS A N 1
ATOM 769 C CA . LYS A 1 93 ? -27.543 0.683 -3.929 1.00 57.66 93 LYS A CA 1
ATOM 770 C C . LYS A 1 93 ? -26.431 -0.196 -3.336 1.00 57.66 93 LYS A C 1
ATOM 772 O O . LYS A 1 93 ? -25.335 -0.168 -3.882 1.00 57.66 93 LYS A O 1
ATOM 777 N N . ASP A 1 94 ? -26.769 -0.994 -2.317 1.00 63.16 94 ASP A N 1
ATOM 778 C CA . ASP A 1 94 ? -25.915 -2.052 -1.742 1.00 63.16 94 ASP A CA 1
ATOM 779 C C . ASP A 1 94 ? -25.313 -2.881 -2.892 1.00 63.16 94 ASP A C 1
ATOM 781 O O . ASP A 1 94 ? -26.041 -3.527 -3.658 1.00 63.16 94 ASP A O 1
ATOM 785 N N . ILE A 1 95 ? -23.995 -2.794 -3.069 1.00 73.12 95 ILE A N 1
ATOM 786 C CA . ILE A 1 95 ? -23.244 -3.552 -4.082 1.00 73.12 95 ILE A CA 1
ATOM 787 C C . ILE A 1 95 ? -22.347 -4.614 -3.448 1.00 73.12 95 ILE A C 1
ATOM 789 O O . ILE A 1 95 ? -21.876 -5.495 -4.177 1.00 73.12 95 ILE A O 1
ATOM 793 N N . ARG A 1 96 ? -22.130 -4.534 -2.132 1.00 76.19 96 ARG A N 1
ATOM 794 C CA . ARG A 1 96 ? -21.408 -5.518 -1.333 1.00 76.19 96 ARG A CA 1
ATOM 795 C C . ARG A 1 96 ? -22.097 -6.877 -1.329 1.00 76.19 96 ARG A C 1
ATOM 797 O O . ARG A 1 96 ? -23.324 -6.996 -1.357 1.00 76.19 96 ARG A O 1
ATOM 804 N N . ARG A 1 97 ? -21.278 -7.917 -1.276 1.00 78.94 97 ARG A N 1
ATOM 805 C CA . ARG A 1 97 ? -21.683 -9.325 -1.219 1.00 78.94 97 ARG A CA 1
ATOM 806 C C . ARG A 1 97 ? -21.232 -9.975 0.087 1.00 78.94 97 ARG A C 1
ATOM 808 O O . ARG A 1 97 ? -21.873 -10.928 0.523 1.00 78.94 97 ARG A O 1
ATOM 815 N N . GLY A 1 98 ? -20.163 -9.467 0.704 1.00 84.56 98 GLY A N 1
ATOM 816 C CA . GLY A 1 98 ? -19.639 -9.929 1.992 1.00 84.56 98 GLY A CA 1
ATOM 817 C C . GLY A 1 98 ? -19.962 -9.002 3.172 1.00 84.56 98 GLY A C 1
ATOM 818 O O . GLY A 1 98 ? -20.648 -7.991 3.029 1.00 84.56 98 GLY A O 1
ATOM 819 N N . VAL A 1 99 ? -19.399 -9.320 4.340 1.00 86.31 99 VAL A N 1
ATOM 820 C CA . VAL A 1 99 ? -19.511 -8.542 5.588 1.00 86.31 99 VAL A CA 1
ATOM 821 C C . VAL A 1 99 ? -18.115 -8.329 6.177 1.00 86.31 99 VAL A C 1
ATOM 823 O O . VAL A 1 99 ? -17.249 -9.195 6.038 1.00 86.31 99 VAL A O 1
ATOM 826 N N . GLY A 1 100 ? -17.907 -7.188 6.830 1.00 91.00 100 GLY A N 1
ATOM 827 C CA . GLY A 1 100 ? -16.670 -6.856 7.527 1.00 91.00 100 GLY A CA 1
ATOM 828 C C . GLY A 1 100 ? -15.471 -6.646 6.606 1.00 91.00 100 GLY A C 1
ATOM 829 O O . GLY A 1 100 ? -15.604 -6.474 5.390 1.00 91.00 100 GLY A O 1
ATOM 830 N N . ILE A 1 101 ? -14.277 -6.658 7.197 1.00 91.19 101 ILE A N 1
ATOM 831 C CA . ILE A 1 101 ? -13.011 -6.400 6.497 1.00 91.19 101 ILE A CA 1
ATOM 832 C C . ILE A 1 101 ? -12.717 -7.513 5.483 1.00 91.19 101 ILE A C 1
ATOM 834 O O . ILE A 1 101 ? -12.297 -7.225 4.364 1.00 91.19 101 ILE A O 1
ATOM 838 N N . ASN A 1 102 ? -12.993 -8.771 5.841 1.00 92.56 102 ASN A N 1
ATOM 839 C CA . ASN A 1 102 ? -12.825 -9.911 4.934 1.00 92.56 102 ASN A CA 1
ATOM 840 C C . ASN A 1 102 ? -13.751 -9.793 3.712 1.00 92.56 102 ASN A C 1
ATOM 842 O O . ASN A 1 102 ? -13.298 -9.971 2.586 1.00 92.56 102 ASN A O 1
ATOM 846 N N . GLY A 1 103 ? -15.013 -9.391 3.913 1.00 93.88 103 GLY A N 1
ATOM 847 C CA . GLY A 1 103 ? -15.944 -9.141 2.812 1.00 93.88 103 GLY A CA 1
ATOM 848 C C . GLY A 1 103 ? -15.469 -8.036 1.867 1.00 93.88 103 GLY A C 1
ATOM 849 O O . GLY A 1 103 ? -15.516 -8.216 0.652 1.00 93.88 103 GLY A O 1
ATOM 850 N N . LEU A 1 104 ? -14.959 -6.926 2.414 1.00 93.75 104 LEU A N 1
ATOM 851 C CA . LEU A 1 104 ? -14.374 -5.844 1.616 1.00 93.75 104 LEU A CA 1
ATOM 852 C C . LEU A 1 104 ? -13.206 -6.352 0.757 1.00 93.75 104 LEU A C 1
ATOM 854 O O . LEU A 1 104 ? -13.138 -6.047 -0.433 1.00 93.75 104 LEU A O 1
ATOM 858 N N . ILE A 1 105 ? -12.301 -7.137 1.346 1.00 93.12 105 ILE A N 1
ATOM 859 C CA . ILE A 1 105 ? -11.151 -7.716 0.639 1.00 93.12 105 ILE A CA 1
ATOM 860 C C . ILE A 1 105 ? -11.618 -8.646 -0.484 1.00 93.12 105 ILE A C 1
ATOM 862 O O . ILE A 1 105 ? -11.159 -8.499 -1.618 1.00 93.12 105 ILE A O 1
ATOM 866 N N . ASP A 1 106 ? -12.542 -9.559 -0.195 1.00 95.25 106 ASP A N 1
ATOM 867 C CA . ASP A 1 106 ? -13.047 -10.532 -1.164 1.00 95.25 106 ASP A CA 1
ATOM 868 C C . ASP A 1 106 ? -13.752 -9.849 -2.342 1.00 95.25 106 ASP A C 1
ATOM 870 O O . ASP A 1 106 ? -13.507 -10.198 -3.500 1.00 95.25 106 ASP A O 1
ATOM 874 N N . ASP A 1 107 ? -14.578 -8.834 -2.076 1.00 95.50 107 ASP A N 1
ATOM 875 C CA . ASP A 1 107 ? -15.288 -8.097 -3.122 1.00 95.50 107 ASP A CA 1
ATOM 876 C C . ASP A 1 107 ? -14.345 -7.257 -3.991 1.00 95.50 107 ASP A C 1
ATOM 878 O O . ASP A 1 107 ? -14.543 -7.179 -5.208 1.00 95.50 107 ASP A O 1
ATOM 882 N N . VAL A 1 108 ? -13.292 -6.672 -3.407 1.00 94.56 108 VAL A N 1
ATOM 883 C CA . VAL A 1 108 ? -12.234 -5.998 -4.174 1.00 94.56 108 VAL A CA 1
ATOM 884 C C . VAL A 1 108 ? -11.471 -7.011 -5.027 1.00 94.56 108 VAL A C 1
ATOM 886 O O . VAL A 1 108 ? -11.324 -6.801 -6.229 1.00 94.56 108 VAL A O 1
ATOM 889 N N . ILE A 1 109 ? -11.032 -8.137 -4.457 1.00 94.56 109 ILE A N 1
ATOM 890 C CA . ILE A 1 109 ? -10.328 -9.198 -5.195 1.00 94.56 109 ILE A CA 1
ATOM 891 C C . ILE A 1 109 ? -11.177 -9.712 -6.362 1.00 94.56 109 ILE A C 1
ATOM 893 O O . ILE A 1 109 ? -10.654 -9.899 -7.459 1.00 94.56 109 ILE A O 1
ATOM 897 N N . ALA A 1 110 ? -12.484 -9.882 -6.160 1.00 95.94 110 ALA A N 1
ATOM 898 C CA . ALA A 1 110 ? -13.403 -10.392 -7.172 1.00 95.94 110 ALA A CA 1
ATOM 899 C C . ALA A 1 110 ? -13.538 -9.492 -8.412 1.00 95.94 110 ALA A C 1
ATOM 901 O O . ALA A 1 110 ? -14.020 -9.961 -9.446 1.00 95.94 110 ALA A O 1
ATOM 902 N N . VAL A 1 111 ? -13.155 -8.214 -8.328 1.00 95.81 111 VAL A N 1
ATOM 903 C CA . VAL A 1 111 ? -13.162 -7.297 -9.478 1.00 95.81 111 VAL A CA 1
ATOM 904 C C . VAL A 1 111 ? -11.780 -7.090 -10.092 1.00 95.81 111 VAL A C 1
ATOM 906 O O . VAL A 1 111 ? -11.693 -6.563 -11.197 1.00 95.81 111 VAL A O 1
ATOM 909 N N . LEU A 1 112 ? -10.703 -7.506 -9.422 1.00 95.88 112 LEU A N 1
ATOM 910 C CA . LEU A 1 112 ? -9.350 -7.371 -9.954 1.00 95.88 112 LEU A CA 1
ATOM 911 C C . LEU A 1 112 ? -9.065 -8.442 -11.022 1.00 95.88 112 LEU A C 1
ATOM 913 O O . LEU A 1 112 ? -9.306 -9.629 -10.785 1.00 95.88 112 LEU A O 1
ATOM 917 N N . PRO A 1 113 ? -8.468 -8.076 -12.171 1.00 97.31 113 PRO A N 1
ATOM 918 C CA . PRO A 1 113 ? -8.021 -9.051 -13.162 1.00 97.31 113 PRO A CA 1
ATOM 919 C C . PRO A 1 113 ? -6.687 -9.680 -12.722 1.00 97.31 113 PRO A C 1
ATOM 921 O O . PRO A 1 113 ? -5.619 -9.333 -13.223 1.00 97.31 113 PRO A O 1
ATOM 924 N N . LEU A 1 114 ? -6.733 -10.589 -11.740 1.00 96.62 114 LEU A N 1
ATOM 925 C CA . LEU A 1 114 ? -5.536 -11.149 -11.087 1.00 96.62 114 LEU A CA 1
ATOM 926 C C . LEU A 1 114 ? -4.551 -11.813 -12.059 1.00 96.62 114 LEU A C 1
ATOM 928 O O . LEU A 1 114 ? -3.341 -11.670 -11.889 1.00 96.62 114 LEU A O 1
ATOM 932 N N . GLU A 1 115 ? -5.055 -12.518 -13.073 1.00 97.69 115 GLU A N 1
ATOM 933 C CA . GLU A 1 115 ? -4.212 -13.175 -14.078 1.00 97.69 115 GLU A CA 1
ATOM 934 C C . GLU A 1 115 ? -3.476 -12.153 -14.954 1.00 97.69 115 GLU A C 1
ATOM 936 O O . GLU A 1 115 ? -2.273 -12.290 -15.173 1.00 97.69 115 GLU A O 1
ATOM 941 N N . ASP A 1 116 ? -4.153 -11.080 -15.377 1.00 97.81 116 ASP A N 1
ATOM 942 C CA . ASP A 1 116 ? -3.528 -10.015 -16.170 1.00 97.81 116 ASP A CA 1
ATOM 943 C C . ASP A 1 116 ? -2.516 -9.222 -15.336 1.00 97.81 116 ASP A C 1
ATOM 945 O O . ASP A 1 116 ? -1.438 -8.884 -15.824 1.00 97.81 116 ASP A O 1
ATOM 949 N N . LEU A 1 117 ? -2.820 -8.970 -14.058 1.00 97.38 117 LEU A N 1
ATOM 950 C CA . LEU A 1 117 ? -1.895 -8.333 -13.118 1.00 97.38 117 LEU A CA 1
ATOM 951 C C . LEU A 1 117 ? -0.638 -9.187 -12.907 1.00 97.38 117 LEU A C 1
ATOM 953 O O . LEU A 1 117 ? 0.472 -8.652 -12.912 1.00 97.38 117 LEU A O 1
ATOM 957 N N . ARG A 1 118 ? -0.791 -10.510 -12.764 1.00 97.12 118 ARG A N 1
ATOM 958 C CA . ARG A 1 118 ? 0.334 -11.451 -12.659 1.00 97.12 118 ARG A CA 1
ATOM 959 C C . ARG A 1 118 ? 1.160 -11.474 -13.944 1.00 97.12 118 ARG A C 1
ATOM 961 O O . ARG A 1 118 ? 2.376 -11.327 -13.881 1.00 97.12 118 ARG A O 1
ATOM 968 N N . ALA A 1 119 ? 0.512 -11.589 -15.101 1.00 98.38 119 ALA A N 1
ATOM 969 C CA . ALA A 1 119 ? 1.193 -11.578 -16.391 1.00 98.38 119 ALA A CA 1
ATOM 970 C C . ALA A 1 119 ? 1.942 -10.256 -16.630 1.00 98.38 119 ALA A C 1
ATOM 972 O O . ALA A 1 119 ? 3.061 -10.254 -17.150 1.00 98.38 119 ALA A O 1
ATOM 973 N N . LEU A 1 120 ? 1.356 -9.126 -16.220 1.00 98.00 120 LEU A N 1
ATOM 974 C CA . LEU A 1 120 ? 2.018 -7.829 -16.272 1.00 98.00 120 LEU A CA 1
ATOM 975 C C . LEU A 1 120 ? 3.231 -7.798 -15.340 1.00 98.00 120 LEU A C 1
ATOM 977 O O . LEU A 1 120 ? 4.295 -7.373 -15.777 1.00 98.00 120 LEU A O 1
ATOM 981 N N . PHE A 1 121 ? 3.108 -8.288 -14.106 1.00 97.62 121 PHE A N 1
ATOM 982 C CA . PHE A 1 121 ? 4.221 -8.385 -13.159 1.00 97.62 121 PHE A CA 1
ATOM 983 C C . PHE A 1 121 ? 5.406 -9.172 -13.729 1.00 97.62 121 PHE A C 1
ATOM 985 O O . PHE A 1 121 ? 6.521 -8.645 -13.775 1.00 97.62 121 PHE A O 1
ATOM 992 N N . ASP A 1 122 ? 5.161 -10.379 -14.242 1.00 97.94 122 ASP A N 1
ATOM 993 C CA . ASP A 1 122 ? 6.200 -11.231 -14.830 1.00 97.94 122 ASP A CA 1
ATOM 994 C C . ASP A 1 122 ? 6.856 -10.541 -16.036 1.00 97.94 122 ASP A C 1
ATOM 996 O O . ASP A 1 122 ? 8.082 -10.437 -16.133 1.00 97.94 122 ASP A O 1
ATOM 1000 N N . ARG A 1 123 ? 6.047 -9.933 -16.912 1.00 97.56 123 ARG A N 1
ATOM 1001 C CA . ARG A 1 123 ? 6.553 -9.153 -18.045 1.00 97.56 123 ARG A CA 1
ATOM 1002 C C . ARG A 1 123 ? 7.410 -7.971 -17.595 1.00 97.56 123 ARG A C 1
ATOM 1004 O O . ARG A 1 123 ? 8.413 -7.669 -18.244 1.00 97.56 123 ARG A O 1
ATOM 1011 N N . LYS A 1 124 ? 7.036 -7.253 -16.534 1.00 97.06 124 LYS A N 1
ATOM 1012 C CA . LYS A 1 124 ? 7.800 -6.096 -16.035 1.00 97.06 124 LYS A CA 1
ATOM 1013 C C . LYS A 1 124 ? 9.132 -6.509 -15.431 1.00 97.06 124 LYS A C 1
ATOM 1015 O O . LYS A 1 124 ? 10.120 -5.818 -15.670 1.00 97.06 124 LYS A O 1
ATOM 1020 N N . LEU A 1 125 ? 9.193 -7.656 -14.757 1.00 96.50 125 LEU A N 1
ATOM 1021 C CA . LEU A 1 125 ? 10.460 -8.239 -14.320 1.00 96.50 125 LEU A CA 1
ATOM 1022 C C . LEU A 1 125 ? 11.406 -8.512 -15.495 1.00 96.50 125 LEU A C 1
ATOM 1024 O O . LEU A 1 125 ? 12.608 -8.293 -15.383 1.00 96.50 125 LEU A O 1
ATOM 1028 N N . GLU A 1 126 ? 10.898 -8.931 -16.649 1.00 96.06 126 GLU A N 1
ATOM 1029 C CA . GLU A 1 126 ? 11.741 -9.190 -17.822 1.00 96.06 126 GLU A CA 1
ATOM 1030 C C . GLU A 1 126 ? 12.099 -7.915 -18.598 1.00 96.06 126 GLU A C 1
ATOM 1032 O O . GLU A 1 126 ? 13.208 -7.780 -19.118 1.00 96.06 126 GLU A O 1
ATOM 1037 N N . THR A 1 127 ? 11.190 -6.942 -18.653 1.00 95.38 127 THR A N 1
ATOM 1038 C CA . THR A 1 127 ? 11.267 -5.848 -19.638 1.00 95.38 127 THR A CA 1
ATOM 1039 C C . THR A 1 127 ? 11.582 -4.470 -19.061 1.00 95.38 127 THR A C 1
ATOM 1041 O O . THR A 1 127 ? 11.989 -3.601 -19.830 1.00 95.38 127 THR A O 1
ATOM 1044 N N . SER A 1 128 ? 11.448 -4.255 -17.749 1.00 96.44 128 SER A N 1
ATOM 1045 C CA . SER A 1 128 ? 11.713 -2.962 -17.107 1.00 96.44 128 SER A CA 1
ATOM 1046 C C . SER A 1 128 ? 12.859 -3.052 -16.101 1.00 96.44 128 SER A C 1
ATOM 1048 O O . SER A 1 128 ? 12.847 -3.860 -15.173 1.00 96.44 128 SER A O 1
ATOM 1050 N N . GLU A 1 129 ? 13.877 -2.215 -16.300 1.00 95.69 129 GLU A N 1
ATOM 1051 C CA . GLU A 1 129 ? 15.012 -2.112 -15.384 1.00 95.69 129 GLU A CA 1
ATOM 1052 C C . GLU A 1 129 ? 14.607 -1.483 -14.050 1.00 95.69 129 GLU A C 1
ATOM 1054 O O . GLU A 1 129 ? 14.907 -2.061 -13.006 1.00 95.69 129 GLU A O 1
ATOM 1059 N N . ASP A 1 130 ? 13.851 -0.385 -14.084 1.00 95.62 130 ASP A N 1
ATOM 1060 C CA . ASP A 1 130 ? 13.365 0.308 -12.888 1.00 95.62 130 ASP A CA 1
ATOM 1061 C C . ASP A 1 130 ? 12.431 -0.584 -12.060 1.00 95.62 130 ASP A C 1
ATOM 1063 O O . ASP A 1 130 ? 12.536 -0.638 -10.834 1.00 95.62 130 ASP A O 1
ATOM 1067 N N . PHE A 1 131 ? 11.564 -1.366 -12.715 1.00 95.94 131 PHE A N 1
ATOM 1068 C CA . PHE A 1 131 ? 10.697 -2.313 -12.012 1.00 95.94 131 PHE A CA 1
ATOM 1069 C C . PHE A 1 131 ? 11.489 -3.447 -11.353 1.00 95.94 131 PHE A C 1
ATOM 1071 O O . PHE A 1 131 ? 11.236 -3.799 -10.200 1.00 95.94 131 PHE A O 1
ATOM 1078 N N . ARG A 1 132 ? 12.493 -4.006 -12.044 1.00 96.56 132 ARG A N 1
ATOM 1079 C CA . ARG A 1 132 ? 13.409 -4.976 -11.423 1.00 96.56 132 ARG A CA 1
ATOM 1080 C C . ARG A 1 132 ? 14.162 -4.370 -10.249 1.00 96.56 132 ARG A C 1
ATOM 1082 O O . ARG A 1 132 ? 14.347 -5.052 -9.243 1.00 96.56 132 ARG A O 1
ATOM 1089 N N . ALA A 1 133 ? 14.613 -3.123 -10.376 1.00 96.12 133 ALA A N 1
ATOM 1090 C CA . ALA A 1 133 ? 15.295 -2.418 -9.302 1.00 96.12 133 ALA A CA 1
ATOM 1091 C C . ALA A 1 133 ? 14.374 -2.266 -8.085 1.00 96.12 133 ALA A C 1
ATOM 1093 O O . ALA A 1 133 ? 14.810 -2.564 -6.974 1.00 96.12 133 ALA A O 1
ATOM 1094 N N . LEU A 1 134 ? 13.098 -1.918 -8.290 1.00 95.81 134 LEU A N 1
ATOM 1095 C CA . LEU A 1 134 ? 12.094 -1.886 -7.225 1.00 95.81 134 LEU A CA 1
ATOM 1096 C C . LEU A 1 134 ? 11.936 -3.250 -6.545 1.00 95.81 134 LEU A C 1
ATOM 1098 O O . LEU A 1 134 ? 12.025 -3.335 -5.322 1.00 95.81 134 LEU A O 1
ATOM 1102 N N . VAL A 1 135 ? 11.747 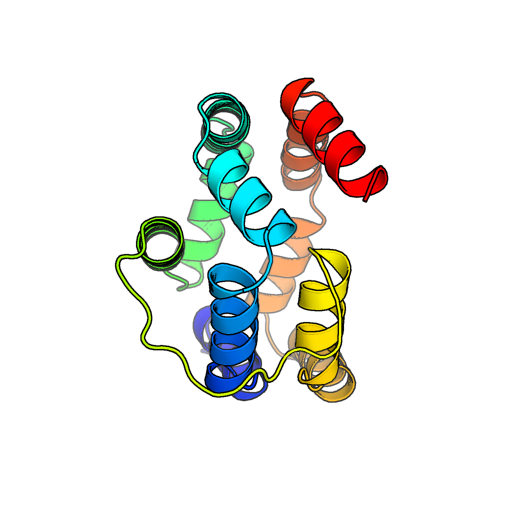-4.327 -7.313 1.00 96.56 135 VAL A N 1
ATOM 1103 C CA . VAL A 1 135 ? 11.582 -5.674 -6.738 1.00 96.56 135 VAL A CA 1
ATOM 1104 C C . VAL A 1 135 ? 12.831 -6.101 -5.964 1.00 96.56 135 VAL A C 1
ATOM 1106 O O . VAL A 1 135 ? 12.717 -6.647 -4.868 1.00 96.56 135 VAL A O 1
ATOM 1109 N N . LYS A 1 136 ? 14.027 -5.791 -6.475 1.00 97.06 136 LYS A N 1
ATOM 1110 C CA . LYS A 1 136 ? 15.289 -6.059 -5.776 1.00 97.06 136 LYS A CA 1
ATOM 1111 C C . LYS A 1 136 ? 15.423 -5.243 -4.487 1.00 97.06 136 LYS A C 1
ATOM 1113 O O . LYS A 1 136 ? 15.906 -5.783 -3.497 1.00 97.06 136 LYS A O 1
ATOM 1118 N N . ALA A 1 137 ? 15.003 -3.978 -4.490 1.00 96.25 137 ALA A N 1
ATOM 1119 C CA . ALA A 1 137 ? 15.000 -3.131 -3.300 1.00 96.25 137 ALA A CA 1
ATOM 1120 C C . ALA A 1 137 ? 14.043 -3.678 -2.227 1.00 96.25 137 ALA A C 1
ATOM 1122 O O . ALA A 1 137 ? 14.415 -3.753 -1.065 1.00 96.25 137 ALA A O 1
ATOM 1123 N N . ILE A 1 138 ? 12.856 -4.157 -2.613 1.00 95.62 138 ILE A N 1
ATOM 1124 C CA . ILE A 1 138 ? 11.902 -4.801 -1.691 1.00 95.62 138 ILE A CA 1
ATOM 1125 C C . ILE A 1 138 ? 12.465 -6.111 -1.108 1.00 95.62 138 ILE A C 1
ATOM 1127 O O . ILE A 1 138 ? 12.178 -6.467 0.031 1.00 95.62 138 ILE A O 1
ATOM 1131 N N . GLN A 1 139 ? 13.278 -6.839 -1.876 1.00 96.12 139 GLN A N 1
ATOM 1132 C CA . GLN A 1 139 ? 13.933 -8.078 -1.438 1.00 96.12 139 GLN A CA 1
ATOM 1133 C C . GLN A 1 139 ? 15.225 -7.842 -0.636 1.00 96.12 139 GLN A C 1
ATOM 1135 O O . GLN A 1 139 ? 15.902 -8.808 -0.277 1.00 96.12 139 GLN A O 1
ATOM 1140 N N . SER A 1 140 ? 15.606 -6.587 -0.385 1.00 97.31 140 SER A N 1
ATOM 1141 C CA . SER A 1 140 ? 16.888 -6.267 0.232 1.00 97.31 140 SER A CA 1
ATOM 1142 C C . SER A 1 140 ? 16.873 -6.444 1.761 1.00 97.31 140 SER A C 1
ATOM 1144 O O . SER A 1 140 ? 15.812 -6.366 2.391 1.00 97.31 140 SER A O 1
ATOM 1146 N N .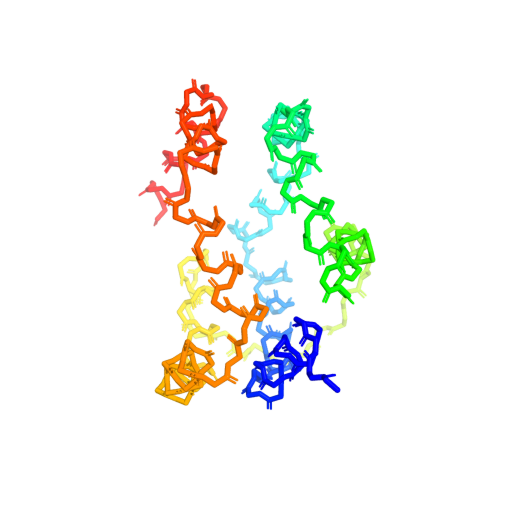 PRO A 1 141 ? 18.044 -6.653 2.394 1.00 96.56 141 PRO A N 1
ATOM 1147 C CA . PRO A 1 141 ? 18.157 -6.667 3.853 1.00 96.56 141 PRO A CA 1
ATOM 1148 C C . PRO A 1 141 ? 17.688 -5.360 4.509 1.00 96.56 141 PRO A C 1
ATOM 1150 O O . PRO A 1 141 ? 17.117 -5.386 5.595 1.00 96.56 141 PRO A O 1
ATOM 1153 N N . GLU A 1 142 ? 17.891 -4.220 3.848 1.00 94.50 142 GLU A N 1
ATOM 1154 C CA . GLU A 1 142 ? 17.444 -2.911 4.332 1.00 94.50 142 GLU A CA 1
ATOM 1155 C C . GLU A 1 142 ? 15.914 -2.854 4.409 1.00 94.50 142 GLU A C 1
ATOM 1157 O O . GLU A 1 142 ? 15.364 -2.432 5.426 1.00 94.50 142 GLU A O 1
ATOM 1162 N N . PHE A 1 143 ? 15.214 -3.349 3.382 1.00 95.06 143 PHE A N 1
ATOM 1163 C CA . PHE A 1 143 ? 13.755 -3.443 3.419 1.00 95.06 143 PHE A CA 1
ATOM 1164 C C . PHE A 1 143 ? 13.277 -4.475 4.450 1.00 95.06 143 PHE A C 1
ATOM 1166 O O . PHE A 1 143 ? 12.292 -4.244 5.153 1.00 95.06 143 PHE A O 1
ATOM 1173 N N . ALA A 1 144 ? 14.001 -5.587 4.614 1.00 95.94 144 ALA A N 1
ATOM 1174 C CA . ALA A 1 144 ? 13.712 -6.560 5.665 1.00 95.94 144 ALA A CA 1
ATOM 1175 C C . ALA A 1 144 ? 13.779 -5.928 7.069 1.00 95.94 144 ALA A C 1
ATOM 1177 O O . ALA A 1 144 ? 12.892 -6.193 7.879 1.00 95.94 144 ALA A O 1
ATOM 1178 N N . ASN A 1 145 ? 14.733 -5.028 7.334 1.00 95.31 145 ASN A N 1
ATOM 1179 C CA . ASN A 1 145 ? 14.842 -4.326 8.619 1.00 95.31 145 ASN A CA 1
ATOM 1180 C C . ASN A 1 145 ? 13.619 -3.431 8.916 1.00 95.31 145 ASN A C 1
ATOM 1182 O O . ASN A 1 145 ? 13.172 -3.334 10.062 1.00 95.31 145 ASN A O 1
ATOM 1186 N N . ILE A 1 146 ? 13.018 -2.824 7.882 1.00 94.88 146 ILE A N 1
ATOM 1187 C CA . ILE A 1 146 ? 11.749 -2.084 8.013 1.00 94.88 146 ILE A CA 1
ATOM 1188 C C . ILE A 1 146 ? 10.642 -3.034 8.493 1.00 94.88 146 ILE A C 1
ATOM 1190 O O . ILE A 1 146 ? 9.928 -2.738 9.455 1.00 94.88 146 ILE A O 1
ATOM 1194 N N . VAL A 1 147 ? 10.518 -4.200 7.853 1.00 95.38 147 VAL A N 1
ATOM 1195 C CA . VAL A 1 147 ? 9.500 -5.210 8.186 1.00 95.38 147 VAL A CA 1
ATOM 1196 C C . VAL A 1 147 ? 9.728 -5.801 9.578 1.00 95.38 147 VAL A C 1
ATOM 1198 O O . VAL A 1 147 ? 8.769 -6.019 10.319 1.00 95.38 147 VAL A O 1
ATOM 1201 N N . GLU A 1 148 ? 10.976 -6.066 9.954 1.00 95.69 148 GLU A N 1
ATOM 1202 C CA . GLU A 1 148 ? 11.340 -6.574 11.278 1.00 95.69 148 GLU A CA 1
ATOM 1203 C C . GLU A 1 148 ? 11.034 -5.558 12.374 1.00 95.69 148 GLU A C 1
ATOM 1205 O O . GLU A 1 148 ? 10.411 -5.916 13.376 1.00 95.69 148 GLU A O 1
ATOM 1210 N N . THR A 1 149 ? 11.372 -4.285 12.152 1.00 93.88 149 THR A N 1
ATOM 1211 C CA . THR A 1 149 ? 11.024 -3.204 13.078 1.00 93.88 149 THR A CA 1
ATOM 1212 C C . THR A 1 149 ? 9.515 -3.113 13.260 1.00 93.88 149 THR A C 1
ATOM 1214 O O . THR A 1 149 ? 9.043 -3.107 14.393 1.00 93.88 149 THR A O 1
ATOM 1217 N N . LEU A 1 150 ? 8.747 -3.121 12.164 1.00 93.88 150 LEU A N 1
ATOM 1218 C CA . LEU A 1 150 ? 7.285 -3.115 12.211 1.00 93.88 150 LEU A CA 1
ATOM 1219 C C . LEU A 1 150 ? 6.744 -4.307 13.016 1.00 93.88 150 LEU A C 1
ATOM 1221 O O . LEU A 1 150 ? 5.912 -4.132 13.903 1.00 93.88 150 LEU A O 1
ATOM 1225 N N . ARG A 1 151 ? 7.255 -5.520 12.763 1.00 94.31 151 ARG A N 1
ATOM 1226 C CA . ARG A 1 151 ? 6.863 -6.742 13.486 1.00 94.31 151 ARG A CA 1
ATOM 1227 C C . ARG A 1 151 ? 7.203 -6.694 14.973 1.00 94.31 151 ARG A C 1
ATOM 1229 O O . ARG A 1 151 ? 6.489 -7.317 15.755 1.00 94.31 151 ARG A O 1
ATOM 1236 N N . ALA A 1 152 ? 8.243 -5.975 15.377 1.00 95.50 152 ALA A N 1
ATOM 1237 C CA . ALA A 1 152 ? 8.620 -5.843 16.780 1.00 95.50 152 ALA A CA 1
ATOM 1238 C C . ALA A 1 152 ? 7.701 -4.895 17.577 1.00 95.50 152 ALA A C 1
ATOM 1240 O O . ALA A 1 152 ? 7.733 -4.923 18.809 1.00 95.50 152 ALA A O 1
ATOM 1241 N N . LEU A 1 153 ? 6.874 -4.073 16.915 1.00 94.88 153 LEU A N 1
ATOM 1242 C CA . LEU A 1 153 ? 5.999 -3.113 17.593 1.00 94.88 153 LEU A CA 1
ATOM 1243 C C . LEU A 1 153 ? 4.811 -3.806 18.280 1.00 94.88 153 LEU A C 1
ATOM 1245 O O . LEU A 1 153 ? 4.022 -4.480 17.609 1.00 94.88 153 LEU A O 1
ATOM 1249 N N . PRO A 1 154 ? 4.605 -3.598 19.596 1.00 94.81 154 PRO A N 1
ATOM 1250 C CA . PRO A 1 154 ? 3.438 -4.126 20.299 1.00 94.81 154 PRO A CA 1
ATOM 1251 C C . PRO A 1 154 ? 2.104 -3.661 19.701 1.00 94.81 154 PRO A C 1
ATOM 1253 O O . PRO A 1 154 ? 1.153 -4.435 19.650 1.00 94.81 154 PRO A O 1
ATOM 1256 N N . GLU A 1 155 ? 2.032 -2.410 19.245 1.00 93.50 155 GLU A N 1
ATOM 1257 C CA . GLU A 1 155 ? 0.869 -1.817 18.573 1.00 93.50 155 GLU A CA 1
ATOM 1258 C C . GLU A 1 155 ? 0.533 -2.578 17.284 1.00 93.50 155 GLU A C 1
ATOM 1260 O O . GLU A 1 155 ? -0.624 -2.909 17.035 1.00 93.50 155 GLU A O 1
ATOM 1265 N N . TYR A 1 156 ? 1.552 -2.933 16.497 1.00 93.75 156 TYR A N 1
ATOM 1266 C CA . TYR A 1 156 ? 1.370 -3.699 15.266 1.00 93.75 156 TYR A CA 1
ATOM 1267 C C . TYR A 1 156 ? 0.942 -5.144 15.545 1.00 93.75 156 TYR A C 1
ATOM 1269 O O . TYR A 1 156 ? 0.081 -5.681 14.854 1.00 93.75 156 TYR A O 1
ATOM 1277 N N . GLN A 1 157 ? 1.471 -5.773 16.596 1.00 95.06 157 GLN A N 1
ATOM 1278 C CA . GLN A 1 157 ? 1.009 -7.104 17.003 1.00 95.06 157 GLN A CA 1
ATOM 1279 C C . GLN A 1 157 ? -0.455 -7.091 17.460 1.00 95.06 157 GLN A C 1
ATOM 1281 O O . GLN A 1 157 ? -1.205 -8.009 17.130 1.00 95.06 157 GLN A O 1
ATOM 1286 N N . ARG A 1 158 ? -0.890 -6.038 18.164 1.00 92.81 158 ARG A N 1
ATOM 1287 C CA . ARG A 1 158 ? -2.304 -5.863 18.528 1.00 92.81 158 ARG A CA 1
ATOM 1288 C C . ARG A 1 158 ? -3.194 -5.648 17.309 1.00 92.81 158 ARG A C 1
ATOM 1290 O O . ARG A 1 158 ? -4.267 -6.240 17.269 1.00 92.81 158 ARG A O 1
ATOM 1297 N 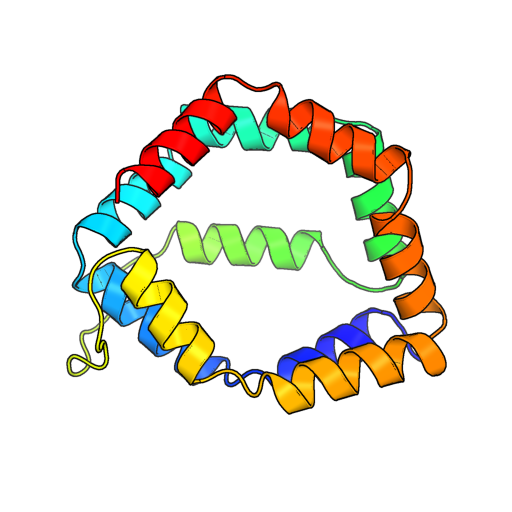N . LEU A 1 159 ? -2.739 -4.888 16.311 1.00 91.00 159 LEU A N 1
ATOM 1298 C CA . LEU A 1 159 ? -3.427 -4.764 15.022 1.00 91.00 159 LEU A CA 1
ATOM 1299 C C . LEU A 1 159 ? -3.590 -6.123 14.328 1.00 91.00 159 LEU A C 1
ATOM 1301 O O . LEU A 1 159 ? -4.680 -6.483 13.900 1.00 91.00 159 LEU A O 1
ATOM 1305 N N . LEU A 1 160 ? -2.520 -6.915 14.232 1.00 91.00 160 LEU A N 1
ATOM 1306 C CA . LEU A 1 160 ? -2.602 -8.236 13.604 1.00 91.00 160 LEU A CA 1
ATOM 1307 C C . LEU A 1 160 ? -3.540 -9.182 14.358 1.00 91.00 160 LEU A C 1
ATOM 1309 O O . LEU A 1 160 ? -4.238 -9.980 13.733 1.00 91.00 160 LEU A O 1
ATOM 1313 N N . GLN A 1 161 ? -3.551 -9.104 15.688 1.00 90.38 161 GLN A N 1
ATOM 1314 C CA . GLN A 1 161 ? -4.457 -9.896 16.506 1.00 90.38 161 GLN A CA 1
ATOM 1315 C C . GLN A 1 161 ? -5.911 -9.455 16.306 1.00 90.38 161 GLN A C 1
ATOM 1317 O O . GLN A 1 161 ? -6.765 -10.305 16.079 1.00 90.38 161 GLN A O 1
ATOM 1322 N N . SER A 1 162 ? -6.185 -8.145 16.297 1.00 86.75 162 SER A N 1
ATOM 1323 C CA . SER A 1 162 ? -7.543 -7.632 16.097 1.00 86.75 162 SER A CA 1
ATOM 1324 C C . SER A 1 162 ? -8.114 -8.001 14.732 1.00 86.75 162 SER A C 1
ATOM 1326 O O . SER A 1 162 ? -9.305 -8.267 14.656 1.00 86.75 162 SE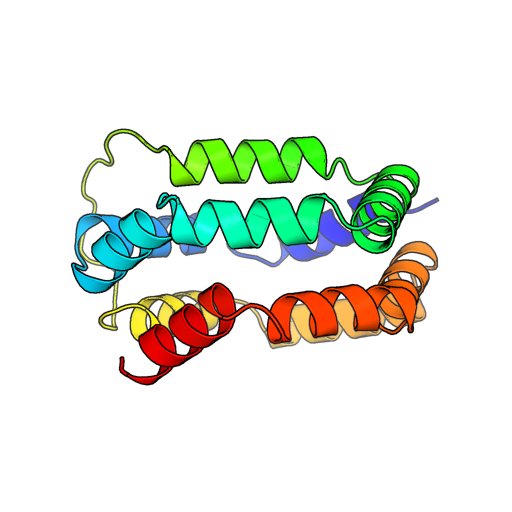R A O 1
ATOM 1328 N N . LEU A 1 163 ? -7.281 -8.071 13.687 1.00 86.75 163 LEU A N 1
ATOM 1329 C CA . LEU A 1 163 ? -7.680 -8.529 12.352 1.00 86.75 163 LEU A CA 1
ATOM 1330 C C . LEU A 1 163 ? -7.897 -10.045 12.274 1.00 86.75 163 LEU A C 1
ATOM 1332 O O . LEU A 1 163 ? -8.713 -10.496 11.483 1.00 86.75 163 LEU A O 1
ATOM 1336 N N . ARG A 1 164 ? -7.170 -10.842 13.068 1.00 86.00 164 ARG A N 1
ATOM 1337 C CA . ARG A 1 164 ? -7.322 -12.308 13.100 1.00 86.00 164 ARG A CA 1
ATOM 1338 C C . ARG A 1 164 ? -8.589 -12.753 13.825 1.00 86.00 164 ARG A C 1
ATOM 1340 O O . ARG A 1 164 ? -9.108 -13.824 13.532 1.00 86.00 164 ARG A O 1
ATOM 1347 N N . ASP A 1 165 ? -9.039 -11.956 14.786 1.00 82.06 165 ASP A N 1
ATOM 1348 C CA . ASP A 1 165 ? -10.223 -12.243 15.595 1.00 82.06 165 ASP A CA 1
ATOM 1349 C C . ASP A 1 165 ? -11.543 -11.846 14.892 1.00 82.06 165 ASP A C 1
ATOM 1351 O O . ASP A 1 165 ? -12.609 -11.947 15.506 1.00 82.06 165 ASP A O 1
ATOM 1355 N N . LYS A 1 166 ? -11.477 -11.393 13.628 1.00 69.75 166 LYS A N 1
ATOM 1356 C CA . LYS A 1 166 ? -12.612 -11.089 12.738 1.00 69.75 166 LYS A CA 1
ATOM 1357 C C . LYS A 1 166 ? -12.834 -12.213 11.728 1.00 69.75 166 LYS A C 1
ATOM 1359 O O . LYS A 1 166 ? -14.007 -12.613 11.565 1.00 69.75 166 LYS A O 1
#

Radius of gyration: 17.7 Å; chains: 1; bounding box: 46×27×42 Å

Foldseek 3Di:
DDFVVNLVVVLVVQQPVVQLVLLLQLCCVPAPQSVVVLVVCVDPLVVVLVVQLVPDPLSVVLQVLNVVSPDPVVVVVVVVVDVSVDDDDDDDPRPFDDHHPVSSVVSSVVRGPVVVSVVSLVVCCVPPPNSVVNVVSCVDVSVVVSVVSSVPDPSSVVVVVVVVVD

pLDDT: mean 88.22, std 11.19, range [43.16, 98.38]

Sequence (166 aa):
TRSLQDDLNDFLALVPTDRVLEIALDYLSNDKEVQEFVIYIQSEEFLKIHRTVEDLKEYKDFVRFINELGVDVYAIINKIHEILGLPPFEPKKDIRRGVGINGLIDDVIAVLPLEDLRALFDRKLETSEDFRALVKAIQSPEFANIVETLRALPEYQRLLQSLRDK

Organism: Coptotermes formosanus (NCBI:txid36987)